Protein AF-A0AAD9NJM3-F1 (afdb_monomer_lite)

InterPro domains:
  IPR001627 Sema domain [PS51004] (1-174)
  IPR015943 WD40/YVTN repeat-like-containing domain superfamily [G3DSA:2.130.10.10] (1-169)
  IPR027231 Semaphorin [PTHR11036] (1-164)
  IPR036352 Sema domain superfamily [SSF101912] (1-165)

Foldseek 3Di:
DDADPVQQWDWDWAFQWIKIARNVGRVDIAIADGLAADPCLLVVLVVDPPDDSVAQSTWTWDDWDDDPQWIWTWTLSSLQIWIFIAGNPHRYTPDTGDSCHCQQVDENGPPWDKDKDWDQADPVVRFIWIWMWYANDNVRPWTKTWIPAGVPRHIDIDDTPDVVSVVVVVVVVD

Structure (mmCIF, N/CA/C/O backbone):
data_AF-A0AAD9NJM3-F1
#
_entry.id   AF-A0AAD9NJM3-F1
#
loop_
_atom_site.group_PDB
_atom_site.id
_atom_site.type_symbol
_atom_site.label_atom_id
_atom_site.label_alt_id
_atom_site.label_comp_id
_atom_site.label_asym_id
_atom_site.label_entity_id
_atom_site.label_seq_id
_atom_site.pdbx_PDB_ins_code
_atom_site.Cartn_x
_atom_site.Cartn_y
_atom_site.Cartn_z
_atom_site.occupancy
_atom_site.B_iso_or_equiv
_atom_site.auth_seq_id
_atom_site.auth_comp_id
_atom_site.auth_asym_id
_atom_site.auth_atom_id
_atom_site.pdbx_PDB_model_num
ATOM 1 N N . MET A 1 1 ? -9.516 -3.834 -2.690 1.00 88.62 1 MET A N 1
ATOM 2 C CA . MET A 1 1 ? -10.866 -3.252 -2.552 1.00 88.62 1 MET A CA 1
ATOM 3 C C . MET A 1 1 ? -11.268 -3.402 -1.101 1.00 88.62 1 MET A C 1
ATOM 5 O O . MET A 1 1 ? -10.881 -4.404 -0.512 1.00 88.62 1 MET A O 1
ATOM 9 N N . THR A 1 2 ? -12.014 -2.443 -0.564 1.00 93.00 2 THR A N 1
ATOM 10 C CA . THR A 1 2 ? -12.541 -2.467 0.808 1.00 93.00 2 THR A CA 1
ATOM 11 C C . THR A 1 2 ? -13.989 -2.000 0.762 1.00 93.00 2 THR A C 1
ATOM 13 O O . THR A 1 2 ? -14.274 -1.013 0.088 1.00 93.00 2 THR A O 1
ATOM 16 N N . LEU A 1 3 ? -14.894 -2.733 1.407 1.00 91.56 3 LEU A N 1
ATOM 17 C CA . LEU A 1 3 ? -16.322 -2.426 1.469 1.00 91.56 3 LEU A CA 1
ATOM 18 C C . LEU A 1 3 ? -16.639 -1.870 2.860 1.00 91.56 3 LEU A C 1
ATOM 20 O O . LEU A 1 3 ? -16.356 -2.536 3.852 1.00 91.56 3 LEU A O 1
ATOM 24 N N . ASP A 1 4 ? -17.227 -0.680 2.911 1.00 90.94 4 ASP A N 1
ATOM 25 C CA . ASP A 1 4 ? -17.900 -0.159 4.097 1.00 90.94 4 ASP A CA 1
ATOM 26 C C . ASP A 1 4 ? -19.397 -0.428 3.940 1.00 90.94 4 ASP A C 1
ATOM 28 O O . ASP A 1 4 ? -20.119 0.297 3.249 1.00 90.94 4 ASP A O 1
ATOM 32 N N . GLU A 1 5 ? -19.860 -1.510 4.562 1.00 87.00 5 GLU A N 1
ATOM 33 C CA . GLU A 1 5 ? -21.269 -1.906 4.524 1.00 87.00 5 GLU A CA 1
ATOM 34 C C . GLU A 1 5 ? -22.174 -0.872 5.201 1.00 87.00 5 GLU A C 1
ATOM 36 O O . GLU A 1 5 ? -23.312 -0.678 4.774 1.00 87.00 5 GLU A O 1
ATOM 41 N N . THR A 1 6 ? -21.665 -0.159 6.211 1.00 89.31 6 THR A N 1
ATOM 42 C CA . THR A 1 6 ? -22.456 0.804 6.989 1.00 89.31 6 THR A CA 1
ATOM 43 C C . THR A 1 6 ? -22.815 2.017 6.143 1.00 89.31 6 THR A C 1
ATOM 45 O O . THR A 1 6 ? -23.952 2.484 6.183 1.00 89.31 6 THR A O 1
ATOM 48 N N . SER A 1 7 ? -21.862 2.522 5.355 1.00 89.62 7 SER A N 1
ATOM 49 C CA . SER A 1 7 ? -22.097 3.656 4.454 1.00 89.62 7 SER A CA 1
ATOM 50 C C . SER A 1 7 ? -22.471 3.252 3.025 1.00 89.62 7 SER A C 1
ATOM 52 O O . SER A 1 7 ? -22.727 4.128 2.201 1.00 89.62 7 SER A O 1
ATOM 54 N N . SER A 1 8 ? -22.554 1.948 2.726 1.00 93.75 8 SER A N 1
ATOM 55 C CA . SER A 1 8 ? -22.783 1.422 1.369 1.00 93.75 8 SER A CA 1
ATOM 56 C C . SER A 1 8 ? -21.766 1.960 0.352 1.00 93.75 8 SER A C 1
ATOM 58 O O . SER A 1 8 ? -22.111 2.341 -0.768 1.00 93.75 8 SER A O 1
ATOM 60 N N . VAL A 1 9 ? -20.493 1.988 0.749 1.00 95.19 9 VAL A N 1
ATOM 61 C CA . VAL A 1 9 ? -19.384 2.525 -0.047 1.00 95.19 9 VAL A CA 1
ATOM 62 C C . VAL A 1 9 ? -18.357 1.443 -0.350 1.00 95.19 9 VAL A C 1
ATOM 64 O O . VAL A 1 9 ? -17.977 0.651 0.508 1.00 95.19 9 VAL A O 1
ATOM 67 N N . ILE A 1 10 ? -17.841 1.451 -1.578 1.00 96.06 10 ILE A N 1
ATOM 68 C CA . ILE A 1 10 ? -16.746 0.584 -2.008 1.00 96.06 10 ILE A CA 1
ATOM 69 C C . ILE A 1 10 ? -15.521 1.433 -2.335 1.00 96.06 10 ILE A C 1
ATOM 71 O O . ILE A 1 10 ? -15.543 2.258 -3.248 1.00 96.06 10 ILE A O 1
ATOM 75 N N . TYR A 1 11 ? -14.411 1.169 -1.652 1.00 97.38 11 TYR A N 1
ATOM 76 C CA . TYR A 1 11 ? -13.112 1.737 -1.987 1.00 97.38 11 TYR A CA 1
ATOM 77 C C . TYR A 1 11 ? -12.331 0.812 -2.922 1.00 97.38 11 TYR A C 1
ATOM 79 O O . TYR A 1 11 ? -12.027 -0.341 -2.593 1.00 97.38 11 TYR A O 1
ATOM 87 N N . VAL A 1 12 ? -11.945 1.330 -4.088 1.00 98.00 12 VAL A N 1
ATOM 88 C CA . VAL A 1 12 ? -11.183 0.588 -5.101 1.00 98.00 12 VAL A CA 1
ATOM 89 C C . VAL A 1 12 ? -9.825 1.241 -5.319 1.00 98.00 12 VAL A C 1
ATOM 91 O O . VAL A 1 12 ? -9.722 2.397 -5.724 1.00 98.00 12 VAL A O 1
ATOM 94 N N . GLY A 1 13 ? -8.765 0.478 -5.065 1.00 98.00 13 GLY A N 1
ATOM 95 C CA . GLY A 1 13 ? -7.400 0.872 -5.388 1.00 98.00 13 GLY A CA 1
ATOM 96 C C . GLY A 1 13 ? -7.098 0.587 -6.851 1.00 98.00 13 GLY A C 1
ATOM 97 O O . GLY A 1 13 ? -7.379 -0.504 -7.339 1.00 98.00 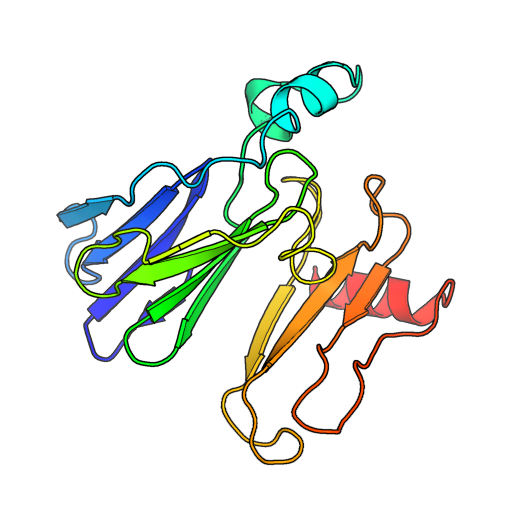13 GLY A O 1
ATOM 98 N N . ALA A 1 14 ? -6.514 1.559 -7.540 1.00 96.94 14 ALA A N 1
ATOM 99 C CA . ALA A 1 14 ? -6.120 1.444 -8.936 1.00 96.94 14 ALA A CA 1
ATOM 100 C C . ALA A 1 14 ? -4.695 1.973 -9.146 1.00 96.94 14 ALA A C 1
ATOM 102 O O . ALA A 1 14 ? -3.954 2.275 -8.206 1.00 96.94 14 ALA A O 1
ATOM 103 N N . ARG A 1 15 ? -4.289 2.122 -10.409 1.00 96.44 15 ARG A N 1
ATOM 104 C CA . ARG A 1 15 ? -3.039 2.799 -10.752 1.00 96.44 15 ARG A CA 1
ATOM 105 C C . ARG A 1 15 ? -3.147 4.283 -10.390 1.00 96.44 15 ARG A C 1
ATOM 107 O O . ARG A 1 15 ? -3.900 5.021 -11.021 1.00 96.44 15 ARG A O 1
ATOM 114 N N . LYS A 1 16 ? -2.354 4.699 -9.402 1.00 96.56 16 LYS A N 1
ATOM 115 C CA . LYS A 1 16 ? -2.188 6.053 -8.853 1.00 96.56 16 LYS A CA 1
ATOM 116 C C . LYS A 1 16 ? -3.393 6.653 -8.122 1.00 96.56 16 LYS A C 1
ATOM 118 O O . LYS A 1 16 ? -3.273 7.761 -7.616 1.00 96.56 16 LYS A O 1
ATOM 123 N N . HIS A 1 17 ? -4.530 5.972 -8.053 1.00 98.06 17 HIS A N 1
ATOM 124 C CA . HIS A 1 17 ? -5.751 6.547 -7.491 1.00 98.06 17 HIS A CA 1
ATOM 125 C C . HIS A 1 17 ? -6.485 5.556 -6.600 1.00 98.06 17 HIS A C 1
ATOM 127 O O . HIS A 1 17 ? -6.384 4.340 -6.781 1.00 98.06 17 HIS A O 1
ATOM 133 N N . VAL A 1 18 ? -7.259 6.113 -5.675 1.00 98.38 18 VAL A N 1
ATOM 134 C CA . VAL A 1 18 ? -8.346 5.429 -4.985 1.00 98.38 18 VAL A CA 1
ATOM 135 C C . VAL A 1 18 ? -9.660 5.994 -5.507 1.00 98.38 18 VAL A C 1
ATOM 137 O O . VAL A 1 18 ? -9.792 7.202 -5.703 1.00 98.38 18 VAL A O 1
ATOM 140 N N . TYR A 1 19 ? -10.614 5.107 -5.745 1.00 98.06 19 TYR A N 1
ATOM 141 C CA . TYR A 1 19 ? -11.984 5.445 -6.098 1.00 98.06 19 TYR A CA 1
ATOM 142 C C . TYR A 1 19 ? -12.889 5.136 -4.915 1.00 98.06 19 TYR A C 1
ATOM 144 O O . TYR A 1 19 ? -12.709 4.101 -4.271 1.00 98.06 19 TYR A O 1
ATOM 152 N N . ARG A 1 20 ? -13.853 6.016 -4.655 1.00 97.19 20 ARG A N 1
ATOM 153 C CA . ARG A 1 20 ? -14.962 5.776 -3.735 1.00 97.19 20 ARG A CA 1
ATOM 154 C C . ARG A 1 20 ? -16.212 5.609 -4.580 1.00 97.19 20 ARG A C 1
ATOM 156 O O . ARG A 1 20 ? -16.595 6.539 -5.274 1.00 97.19 20 ARG A O 1
ATOM 163 N N . LEU A 1 21 ? -16.773 4.409 -4.594 1.00 96.81 21 LEU A N 1
ATOM 164 C CA . LEU A 1 21 ? -17.956 4.068 -5.375 1.00 96.81 21 LEU A CA 1
ATOM 165 C C . LEU A 1 21 ? -19.146 3.910 -4.433 1.00 96.81 21 LEU A C 1
ATOM 167 O O . LEU A 1 21 ? -18.992 3.387 -3.328 1.00 96.81 21 LEU A O 1
ATOM 171 N N . HIS A 1 22 ? -20.328 4.281 -4.902 1.00 95.44 22 HIS A N 1
ATOM 172 C CA . HIS A 1 22 ? -21.583 3.925 -4.252 1.00 95.44 22 HIS A CA 1
ATOM 173 C C . HIS A 1 22 ? -21.944 2.464 -4.577 1.00 95.44 22 HIS A C 1
ATOM 175 O O . HIS A 1 22 ? -21.921 2.063 -5.742 1.00 95.44 22 HIS A O 1
ATOM 181 N N . ALA A 1 23 ? -22.218 1.639 -3.561 1.00 93.69 23 ALA A N 1
ATOM 182 C CA . ALA A 1 23 ? -22.444 0.199 -3.739 1.00 93.69 23 ALA A CA 1
ATOM 183 C C . ALA A 1 23 ? -23.761 -0.123 -4.470 1.00 93.69 23 ALA A C 1
ATOM 185 O O . ALA A 1 23 ? -23.853 -1.134 -5.163 1.00 93.69 23 ALA A O 1
ATOM 186 N N . ASP A 1 24 ? -24.762 0.745 -4.339 1.00 94.25 24 ASP A N 1
ATOM 187 C CA . ASP A 1 24 ? -26.052 0.679 -5.027 1.00 94.25 24 ASP A CA 1
ATOM 188 C C . ASP A 1 24 ? -25.959 1.121 -6.495 1.00 94.25 24 ASP A C 1
ATOM 190 O O . ASP A 1 24 ? -26.672 0.591 -7.350 1.00 94.25 24 ASP A O 1
ATOM 194 N N . ASN A 1 25 ? -25.057 2.056 -6.810 1.00 94.88 25 ASN A N 1
ATOM 195 C CA . ASN A 1 25 ? -24.798 2.488 -8.177 1.00 94.88 25 ASN A CA 1
ATOM 196 C C . ASN A 1 25 ? -23.333 2.892 -8.410 1.00 94.88 25 ASN A C 1
ATOM 198 O O . ASN A 1 25 ? -22.956 4.058 -8.279 1.00 94.88 25 ASN A O 1
ATOM 202 N N . ILE A 1 26 ? -22.529 1.940 -8.890 1.00 95.31 26 ILE A N 1
ATOM 203 C CA . ILE A 1 26 ? -21.083 2.120 -9.105 1.00 95.31 26 ILE A CA 1
ATOM 204 C C . ILE A 1 26 ? -20.717 3.155 -10.181 1.00 95.31 26 ILE A C 1
ATOM 206 O O . ILE A 1 26 ? -19.542 3.491 -10.327 1.00 95.31 26 ILE A O 1
ATOM 210 N N . THR A 1 27 ? -21.685 3.665 -10.956 1.00 95.75 27 THR A N 1
ATOM 211 C CA . THR A 1 27 ? -21.426 4.777 -11.886 1.00 95.75 27 THR A CA 1
ATOM 212 C C . THR A 1 27 ? -21.283 6.113 -11.161 1.00 95.75 27 THR A C 1
ATOM 214 O O . THR A 1 27 ? -20.751 7.058 -11.738 1.00 95.75 27 THR A O 1
ATOM 217 N N . GLN A 1 28 ? -21.769 6.208 -9.919 1.00 94.62 28 GLN A N 1
ATOM 218 C CA . GLN A 1 28 ? -21.548 7.351 -9.041 1.00 94.62 28 GLN A CA 1
ATOM 219 C C . GLN A 1 28 ? -20.278 7.103 -8.233 1.00 94.62 28 GLN A C 1
ATOM 221 O O . GLN A 1 28 ? -20.199 6.150 -7.452 1.00 94.62 28 GLN A O 1
ATOM 226 N N . PHE A 1 29 ? -19.268 7.941 -8.453 1.00 96.06 29 PHE A N 1
ATOM 227 C CA . PHE A 1 29 ? -17.997 7.794 -7.767 1.00 96.06 29 PHE A CA 1
ATOM 228 C C . PHE A 1 29 ? -17.226 9.094 -7.609 1.00 96.06 29 PHE A C 1
ATOM 230 O O . PHE A 1 29 ? -17.277 9.985 -8.459 1.00 96.06 29 PHE A O 1
ATOM 237 N N . GLU A 1 30 ? -16.404 9.130 -6.569 1.00 97.00 30 GLU A N 1
ATOM 238 C CA . GLU A 1 30 ? -15.316 10.079 -6.415 1.00 97.00 30 GLU A CA 1
ATOM 239 C C . GLU A 1 30 ? -13.966 9.429 -6.707 1.00 97.00 30 GLU A C 1
ATOM 241 O O . GLU A 1 30 ? -13.761 8.218 -6.579 1.00 97.00 30 GLU A O 1
ATOM 246 N N . LYS A 1 31 ? -13.010 10.268 -7.100 1.00 97.75 31 LYS A N 1
ATOM 247 C CA . LYS A 1 31 ? -11.648 9.869 -7.433 1.00 97.75 31 LYS A CA 1
ATOM 248 C C . LYS A 1 31 ? -10.670 10.711 -6.623 1.00 97.75 31 LYS A C 1
ATOM 250 O O . LYS A 1 31 ? -10.752 11.936 -6.641 1.00 97.75 31 LYS A O 1
ATOM 255 N N . SER A 1 32 ? -9.714 10.060 -5.967 1.00 98.38 32 SER A N 1
ATOM 256 C CA . SER A 1 32 ? -8.658 10.751 -5.229 1.00 98.38 32 SER A CA 1
ATOM 257 C C . SER A 1 32 ? -7.748 11.569 -6.161 1.00 98.38 32 SER A C 1
ATOM 259 O O . SER A 1 32 ? -7.590 11.223 -7.344 1.00 98.38 32 SER A O 1
ATOM 261 N N . PRO A 1 33 ? -7.018 12.566 -5.627 1.00 98.12 33 PRO A N 1
ATOM 262 C CA . PRO A 1 33 ? -5.822 13.090 -6.280 1.00 98.12 33 PRO A CA 1
ATOM 263 C C . PRO A 1 33 ? -4.819 11.975 -6.618 1.00 98.12 33 PRO A C 1
ATOM 265 O O . PRO A 1 33 ? -4.935 10.840 -6.138 1.00 98.12 33 PRO A O 1
ATOM 268 N N . GLU A 1 34 ? -3.831 12.286 -7.458 1.00 97.38 34 GLU A N 1
ATOM 269 C CA . GLU A 1 34 ? -2.785 11.319 -7.789 1.00 97.38 34 GLU A CA 1
ATOM 270 C C . GLU A 1 34 ? -1.940 10.987 -6.546 1.00 97.38 34 GLU A C 1
ATOM 272 O O . GLU A 1 34 ? -1.343 11.858 -5.913 1.00 97.38 34 GLU A O 1
ATOM 277 N N . LEU A 1 35 ? -1.881 9.704 -6.192 1.00 97.12 35 LEU A N 1
ATOM 278 C CA . LEU A 1 35 ? -1.036 9.175 -5.127 1.00 97.12 35 LEU A CA 1
ATOM 279 C C . LEU A 1 35 ? 0.374 8.973 -5.679 1.00 97.12 35 LEU A C 1
ATOM 281 O O . LEU A 1 35 ? 0.760 7.883 -6.110 1.00 97.12 35 LEU A O 1
ATOM 285 N N . GLU A 1 36 ? 1.129 10.065 -5.701 1.00 92.00 36 GLU A N 1
ATOM 286 C CA . GLU A 1 36 ? 2.428 10.152 -6.362 1.00 92.00 36 GLU A CA 1
ATOM 287 C C . GLU A 1 36 ? 3.503 9.247 -5.746 1.00 92.00 36 GLU A C 1
ATOM 289 O O . GLU A 1 36 ? 3.671 9.126 -4.523 1.00 92.00 36 GLU A O 1
ATOM 294 N N . SER A 1 37 ? 4.320 8.665 -6.626 1.00 93.69 37 SER A N 1
ATOM 295 C CA . SER A 1 37 ? 5.526 7.939 -6.210 1.00 93.69 37 SER A CA 1
ATOM 296 C C . SER A 1 37 ? 6.521 8.895 -5.544 1.00 93.69 37 SER A C 1
ATOM 298 O O . SER A 1 37 ? 6.501 10.103 -5.777 1.00 93.69 37 SER A O 1
ATOM 300 N N . ALA A 1 38 ? 7.426 8.376 -4.712 1.00 88.75 38 ALA A N 1
ATOM 301 C CA . ALA A 1 38 ? 8.453 9.232 -4.120 1.00 88.75 38 ALA A CA 1
ATOM 302 C C . ALA A 1 38 ? 9.342 9.859 -5.223 1.00 88.75 38 ALA A C 1
ATOM 304 O O . ALA A 1 38 ? 9.649 9.168 -6.205 1.00 88.75 38 ALA A O 1
ATOM 305 N N . PRO A 1 39 ? 9.803 11.117 -5.068 1.00 87.75 39 PRO A N 1
ATOM 306 C CA . PRO A 1 39 ? 10.621 11.794 -6.072 1.00 87.75 39 PRO A CA 1
ATOM 307 C C . PRO A 1 39 ? 11.812 10.950 -6.542 1.00 87.75 39 PRO A C 1
ATOM 309 O O . PRO A 1 39 ? 12.489 10.303 -5.741 1.00 87.75 39 PRO A O 1
ATOM 312 N N . GLY A 1 40 ? 12.042 10.921 -7.855 1.00 91.62 40 GLY A N 1
ATOM 313 C CA . GLY A 1 40 ? 13.109 10.140 -8.490 1.00 91.62 40 GLY A CA 1
ATOM 314 C C . GLY A 1 40 ? 12.844 8.633 -8.622 1.00 91.62 40 GLY A C 1
ATOM 315 O O . GLY A 1 40 ? 13.497 7.990 -9.440 1.00 91.62 40 GLY A O 1
ATOM 316 N N . SER A 1 41 ? 11.869 8.057 -7.906 1.00 93.56 41 SER A N 1
ATOM 317 C CA . SER A 1 41 ? 11.597 6.603 -7.947 1.00 93.56 41 SER A CA 1
ATOM 318 C C . SER A 1 41 ? 11.193 6.137 -9.341 1.00 93.56 41 SER A C 1
ATOM 320 O O . SER A 1 41 ? 11.703 5.136 -9.830 1.00 93.56 41 SER A O 1
ATOM 322 N N . VAL A 1 42 ? 10.355 6.922 -10.020 1.00 95.19 42 VAL A N 1
ATOM 323 C CA . VAL A 1 42 ? 9.935 6.654 -11.399 1.00 95.19 42 VAL A CA 1
ATOM 324 C C . VAL A 1 42 ? 11.134 6.662 -12.352 1.00 95.19 42 VAL A C 1
ATOM 326 O O . VAL A 1 42 ? 11.282 5.736 -13.140 1.00 95.19 42 VAL A O 1
ATOM 329 N N . ALA A 1 43 ? 12.021 7.658 -12.258 1.00 95.19 43 ALA A N 1
ATOM 330 C CA . ALA A 1 43 ? 13.209 7.743 -13.111 1.00 95.19 43 ALA A CA 1
ATOM 331 C C . ALA A 1 43 ? 14.163 6.557 -12.888 1.00 95.19 43 ALA A C 1
ATOM 333 O O . ALA A 1 43 ? 14.650 5.968 -13.845 1.00 95.19 43 ALA A O 1
ATOM 334 N N . ILE A 1 44 ? 14.378 6.164 -11.628 1.00 94.69 44 ILE A N 1
ATOM 335 C CA . ILE A 1 44 ? 15.193 4.991 -11.282 1.00 94.69 44 ILE A CA 1
ATOM 336 C C . ILE A 1 44 ? 14.547 3.703 -11.808 1.00 94.69 44 ILE A C 1
ATOM 338 O O . ILE A 1 44 ? 15.247 2.842 -12.334 1.00 94.69 44 ILE A O 1
ATOM 342 N N . CYS A 1 45 ? 13.225 3.569 -11.675 1.00 95.62 45 CYS A N 1
ATOM 343 C CA . CYS A 1 45 ? 12.479 2.403 -12.139 1.00 95.62 45 CYS A CA 1
ATOM 344 C C . CYS A 1 45 ? 12.602 2.216 -13.658 1.00 95.62 45 CYS A C 1
ATOM 346 O O . CYS A 1 45 ? 12.891 1.113 -14.107 1.00 95.62 45 CYS A O 1
ATOM 348 N N . LYS A 1 46 ? 12.470 3.295 -14.440 1.00 95.50 46 LYS A N 1
ATOM 349 C CA . LYS A 1 46 ? 12.547 3.259 -15.912 1.00 95.50 46 LYS A CA 1
ATOM 350 C C . LYS A 1 46 ? 13.888 2.772 -16.464 1.00 95.50 46 LYS A C 1
ATOM 352 O O . LYS A 1 46 ? 13.948 2.310 -17.595 1.00 95.50 46 LYS A O 1
ATOM 357 N N . ASN A 1 47 ? 14.961 2.869 -15.681 1.00 94.94 47 ASN A N 1
ATOM 358 C CA . ASN A 1 47 ? 16.293 2.435 -16.108 1.00 94.94 47 ASN A CA 1
ATOM 359 C C . ASN A 1 47 ? 16.479 0.907 -16.059 1.00 94.94 47 ASN A C 1
ATOM 361 O O . ASN A 1 47 ? 17.522 0.404 -16.478 1.00 94.94 47 ASN A O 1
ATOM 365 N N . ARG A 1 48 ? 15.499 0.164 -15.532 1.00 92.62 48 ARG A N 1
ATOM 366 C CA . ARG A 1 48 ? 15.515 -1.299 -15.458 1.00 92.62 48 ARG A CA 1
ATOM 367 C C . ARG A 1 48 ? 14.928 -1.889 -16.734 1.00 92.62 48 ARG A C 1
ATOM 369 O O . ARG A 1 48 ? 13.767 -1.653 -17.048 1.00 92.62 48 ARG A O 1
ATOM 376 N N . LYS A 1 49 ? 15.736 -2.652 -17.473 1.00 89.94 49 LYS A N 1
ATOM 377 C CA . LYS A 1 49 ? 15.372 -3.171 -18.804 1.00 89.94 49 LYS A CA 1
ATOM 378 C C . LYS A 1 49 ? 14.241 -4.195 -18.750 1.00 89.94 49 LYS A C 1
ATOM 380 O O . LYS A 1 49 ? 13.488 -4.319 -19.706 1.00 89.94 49 LYS A O 1
ATOM 385 N N . GLU A 1 50 ? 14.132 -4.914 -17.640 1.00 91.19 50 GLU A N 1
ATOM 386 C CA . GLU A 1 50 ? 13.076 -5.884 -17.369 1.00 91.19 50 GLU A CA 1
ATOM 387 C C . GLU A 1 50 ? 11.701 -5.233 -17.116 1.00 91.19 50 GLU A C 1
ATOM 389 O O . GLU A 1 50 ? 10.681 -5.916 -17.158 1.00 91.19 50 GLU A O 1
ATOM 394 N N . PHE A 1 51 ? 11.644 -3.916 -16.879 1.00 94.50 51 PHE A N 1
ATOM 395 C CA . PHE A 1 51 ? 10.413 -3.214 -16.526 1.00 94.50 51 PHE A CA 1
ATOM 396 C C . PHE A 1 51 ? 9.769 -2.510 -17.722 1.00 94.50 51 PHE A C 1
ATOM 398 O O . PHE A 1 51 ? 10.315 -1.589 -18.323 1.00 94.50 51 PHE A O 1
ATOM 405 N N . VAL A 1 52 ? 8.514 -2.869 -17.992 1.00 95.50 52 VAL A N 1
ATOM 406 C CA . VAL A 1 52 ? 7.601 -2.079 -18.831 1.00 95.50 52 VAL A CA 1
ATOM 407 C C . VAL A 1 52 ? 7.201 -0.804 -18.086 1.00 95.50 52 VAL A C 1
ATOM 409 O O . VAL A 1 52 ? 6.439 -0.883 -17.122 1.00 95.50 52 VAL A O 1
ATOM 412 N N . GLU A 1 53 ? 7.680 0.360 -18.533 1.00 91.50 53 GLU A N 1
ATOM 413 C CA . GLU A 1 53 ? 7.486 1.660 -17.868 1.00 91.50 53 GLU A CA 1
ATOM 414 C C . GLU A 1 53 ? 6.023 1.941 -17.478 1.00 91.50 53 GLU A C 1
ATOM 416 O O . GLU A 1 53 ? 5.741 2.326 -16.339 1.00 91.50 53 GLU A O 1
ATOM 421 N N . GLU A 1 54 ? 5.086 1.772 -18.414 1.00 90.88 54 GLU A N 1
ATOM 422 C CA . GLU A 1 54 ? 3.681 2.152 -18.217 1.00 90.88 54 GLU A CA 1
ATOM 423 C C . GLU A 1 54 ? 2.972 1.329 -17.137 1.00 90.88 54 GLU A C 1
ATOM 425 O O . GLU A 1 54 ? 2.013 1.804 -16.510 1.00 90.88 54 GLU A O 1
ATOM 430 N N . PHE A 1 55 ? 3.461 0.109 -16.916 1.00 94.75 55 PHE A N 1
ATOM 431 C CA . PHE A 1 55 ? 2.956 -0.814 -15.917 1.00 94.75 55 PHE A CA 1
ATOM 432 C C . PHE A 1 55 ? 3.804 -0.745 -14.642 1.00 94.75 55 PHE A C 1
ATOM 434 O O . PHE A 1 55 ? 3.322 -0.283 -13.618 1.00 94.75 55 PHE A O 1
ATOM 441 N N . HIS A 1 56 ? 5.084 -1.094 -14.689 1.00 96.75 56 HIS A N 1
ATOM 442 C CA . HIS A 1 56 ? 5.945 -1.255 -13.512 1.00 96.75 56 HIS A CA 1
ATOM 443 C C . HIS A 1 56 ? 6.268 0.057 -12.787 1.00 96.75 56 HIS A C 1
ATOM 445 O O . HIS A 1 56 ? 6.351 0.090 -11.559 1.00 96.75 56 HIS A O 1
ATOM 451 N N . CYS A 1 57 ? 6.413 1.164 -13.521 1.00 96.38 57 CYS A N 1
ATOM 452 C CA . CYS A 1 57 ? 6.952 2.411 -12.973 1.00 96.38 57 CYS A CA 1
ATOM 453 C C . CYS A 1 57 ? 5.885 3.427 -12.567 1.00 96.38 57 CYS A C 1
ATOM 455 O O . CYS A 1 57 ? 6.118 4.638 -12.597 1.00 96.38 57 CYS A O 1
ATOM 457 N N . ARG A 1 58 ? 4.713 2.933 -12.157 1.00 95.62 58 ARG A N 1
ATOM 458 C CA . ARG A 1 58 ? 3.624 3.719 -11.567 1.00 95.62 58 ARG A CA 1
ATOM 459 C C . ARG A 1 58 ? 3.354 3.251 -10.138 1.00 95.62 58 ARG A C 1
ATOM 461 O O . ARG A 1 58 ? 3.756 2.161 -9.742 1.00 95.62 58 ARG A O 1
ATOM 468 N N . ASN A 1 59 ? 2.665 4.080 -9.359 1.00 97.44 59 ASN A N 1
ATOM 469 C CA . ASN A 1 59 ? 2.157 3.646 -8.064 1.00 97.44 59 ASN A CA 1
ATOM 470 C C . ASN A 1 59 ? 0.888 2.811 -8.279 1.00 97.44 59 ASN A C 1
ATOM 472 O O . ASN A 1 59 ? -0.082 3.318 -8.834 1.00 97.44 59 ASN A O 1
ATOM 476 N N . HIS A 1 60 ? 0.889 1.551 -7.863 1.00 98.06 60 HIS A N 1
ATOM 477 C CA . HIS A 1 60 ? -0.293 0.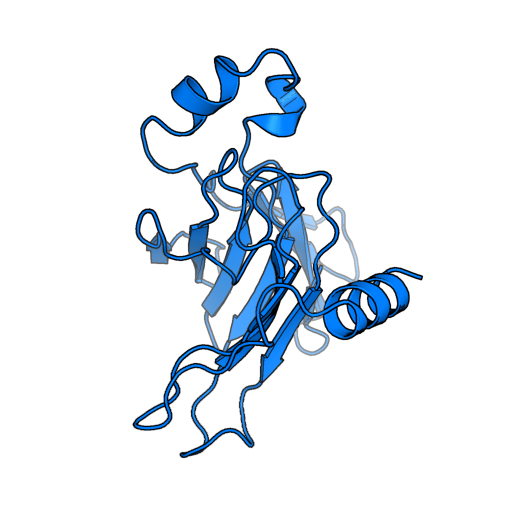688 -7.876 1.00 98.06 60 HIS A CA 1
ATOM 478 C C . HIS A 1 60 ? -0.781 0.508 -6.456 1.00 98.06 60 HIS A C 1
ATOM 480 O O . HIS A 1 60 ? -0.024 0.037 -5.608 1.00 98.06 60 HIS A O 1
ATOM 486 N N . ILE A 1 61 ? -2.025 0.902 -6.193 1.00 98.38 61 ILE A N 1
ATOM 487 C CA . ILE A 1 61 ? -2.610 0.760 -4.864 1.00 98.38 61 ILE A CA 1
ATOM 488 C C . ILE A 1 61 ? -2.888 -0.714 -4.589 1.00 98.38 61 ILE A C 1
ATOM 490 O O . ILE A 1 61 ? -3.476 -1.409 -5.415 1.00 98.38 61 ILE A O 1
ATOM 494 N N . ARG A 1 62 ? -2.426 -1.187 -3.431 1.00 97.44 62 ARG A N 1
ATOM 495 C CA . ARG A 1 62 ? -2.501 -2.593 -3.024 1.00 97.44 62 ARG A CA 1
ATOM 496 C C . ARG A 1 62 ? -3.436 -2.791 -1.855 1.00 97.44 62 ARG A C 1
ATOM 498 O O . ARG A 1 62 ? -4.305 -3.653 -1.918 1.00 97.44 62 ARG A O 1
ATOM 505 N N . TYR A 1 63 ? -3.290 -1.954 -0.834 1.00 96.50 63 TYR A N 1
ATOM 506 C CA . TYR A 1 63 ? -4.088 -2.044 0.380 1.00 96.50 63 TYR A CA 1
ATOM 507 C C . TYR A 1 63 ? -4.794 -0.734 0.659 1.00 96.50 63 TYR A C 1
ATOM 509 O O . TYR A 1 63 ? -4.248 0.346 0.420 1.00 96.50 63 TYR A O 1
ATOM 517 N N . ILE A 1 64 ? -6.016 -0.876 1.157 1.00 97.50 64 ILE A N 1
ATOM 518 C CA . ILE A 1 64 ? -6.885 0.197 1.609 1.00 97.50 64 ILE A CA 1
ATOM 519 C C . ILE A 1 64 ? -7.488 -0.301 2.917 1.00 97.50 64 ILE A C 1
ATOM 521 O O . ILE A 1 64 ? -8.159 -1.330 2.928 1.00 97.50 64 ILE A O 1
ATOM 525 N N . PHE A 1 65 ? -7.246 0.405 4.008 1.00 95.94 65 PHE A N 1
ATOM 526 C CA . PHE A 1 65 ? -7.857 0.119 5.296 1.00 95.94 65 PHE A CA 1
ATOM 527 C C . PHE A 1 65 ? -8.611 1.348 5.752 1.00 95.94 65 PHE A C 1
ATOM 529 O O . PHE A 1 65 ? -8.088 2.459 5.705 1.00 95.94 65 PHE A O 1
ATOM 536 N N . GLU A 1 66 ? -9.842 1.142 6.183 1.00 92.44 66 GLU A N 1
ATOM 537 C CA . GLU A 1 66 ? -10.584 2.177 6.873 1.00 92.44 66 GLU A CA 1
ATOM 538 C C . GLU A 1 66 ? -10.172 2.175 8.343 1.00 92.44 66 GLU A C 1
ATOM 540 O O . GLU A 1 66 ? -10.154 1.127 8.988 1.00 92.44 66 GLU A O 1
ATOM 545 N N . VAL A 1 67 ? -9.788 3.342 8.853 1.00 90.38 67 VAL A N 1
ATOM 546 C CA . VAL A 1 67 ? -9.345 3.527 10.233 1.00 90.38 67 VAL A CA 1
ATOM 547 C C . VAL A 1 67 ? -10.058 4.754 10.786 1.00 90.38 67 VAL A C 1
ATOM 549 O O . VAL A 1 67 ? -9.585 5.881 10.643 1.00 90.38 67 VAL A O 1
ATOM 552 N N . SER A 1 68 ? -11.225 4.535 11.393 1.00 87.56 68 SER A N 1
ATOM 553 C CA . SER A 1 68 ? -12.119 5.614 11.835 1.00 87.56 68 SER A CA 1
ATOM 554 C C . SER A 1 68 ? -12.453 6.575 10.675 1.00 87.56 68 SER A C 1
ATOM 556 O O . SER A 1 68 ? -13.015 6.145 9.673 1.00 87.56 68 SER A O 1
ATOM 558 N N . ASP A 1 69 ? -12.086 7.859 10.769 1.00 89.50 69 ASP A N 1
ATOM 559 C CA . ASP A 1 69 ? -12.404 8.881 9.757 1.00 89.50 69 ASP A CA 1
ATOM 560 C C . ASP A 1 69 ? -11.353 9.015 8.641 1.00 89.50 69 ASP A C 1
ATOM 562 O O . ASP A 1 69 ? -11.434 9.910 7.790 1.00 89.50 69 ASP A O 1
ATOM 566 N N . VAL A 1 70 ? -10.337 8.148 8.634 1.00 94.19 70 VAL A N 1
ATOM 567 C CA . VAL A 1 70 ? -9.277 8.165 7.624 1.00 94.19 70 VAL A CA 1
ATOM 568 C C . VAL A 1 70 ? -9.182 6.842 6.884 1.00 94.19 70 VAL A C 1
ATOM 570 O O . VAL A 1 70 ? -9.503 5.773 7.396 1.00 94.19 70 VAL A O 1
ATOM 573 N N . ILE A 1 71 ? -8.688 6.923 5.656 1.00 95.50 71 ILE A N 1
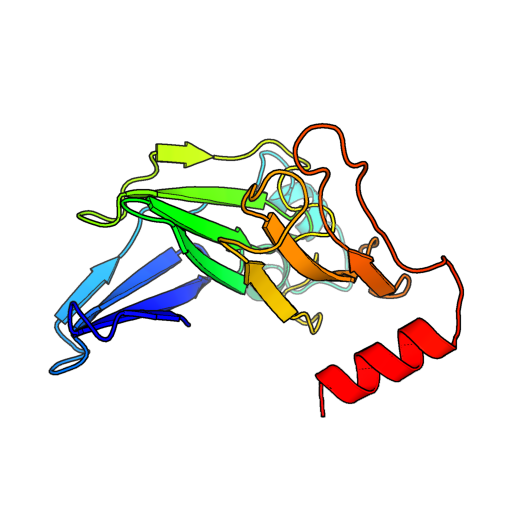ATOM 574 C CA . ILE A 1 71 ? -8.382 5.766 4.828 1.00 95.50 71 ILE A CA 1
ATOM 575 C C . ILE A 1 71 ? -6.862 5.647 4.746 1.00 95.50 71 ILE A C 1
ATOM 577 O O . ILE A 1 71 ? -6.189 6.505 4.169 1.00 95.50 71 ILE A O 1
ATOM 581 N N . GLU A 1 72 ? -6.321 4.573 5.308 1.00 95.88 72 GLU A N 1
ATOM 582 C CA . GLU A 1 72 ? -4.921 4.189 5.173 1.00 95.88 72 GLU A CA 1
ATOM 583 C C . GLU A 1 72 ? -4.725 3.448 3.852 1.00 95.88 72 GLU A C 1
ATOM 585 O O . GLU A 1 72 ? -5.297 2.387 3.606 1.00 95.88 72 GLU A O 1
ATOM 590 N N . VAL A 1 73 ? -3.892 4.005 2.984 1.00 97.56 73 VAL A N 1
ATOM 591 C CA . VAL A 1 73 ? -3.645 3.490 1.640 1.00 97.56 73 VAL A CA 1
ATOM 592 C C . VAL A 1 73 ? -2.178 3.143 1.505 1.00 97.56 73 VAL A C 1
ATOM 594 O O . VAL A 1 73 ? -1.303 3.890 1.938 1.00 97.56 73 VAL A O 1
ATOM 597 N N . CYS A 1 74 ? -1.882 2.027 0.854 1.00 97.38 74 CYS A N 1
ATOM 598 C CA . CYS A 1 74 ? -0.514 1.625 0.586 1.00 97.38 74 CYS A CA 1
ATOM 599 C C . CYS A 1 74 ? -0.369 1.112 -0.851 1.00 97.38 74 CYS A C 1
ATOM 601 O O . CYS A 1 74 ? -1.222 0.378 -1.359 1.00 97.38 74 CYS A O 1
ATOM 603 N N . GLY A 1 75 ? 0.701 1.534 -1.528 1.00 97.81 75 GLY A N 1
ATOM 604 C CA . GLY A 1 75 ? 0.947 1.207 -2.930 1.00 97.81 75 GLY A CA 1
ATOM 605 C C . GLY A 1 75 ? 2.422 1.014 -3.272 1.00 97.81 75 GLY A C 1
ATOM 606 O O . GLY A 1 75 ? 3.309 1.338 -2.481 1.00 97.81 75 GLY A O 1
ATOM 607 N N . THR A 1 76 ? 2.675 0.470 -4.464 1.00 97.81 76 THR A N 1
ATOM 608 C CA . THR A 1 76 ? 4.006 0.044 -4.943 1.00 97.81 76 THR A CA 1
ATOM 609 C C . THR A 1 76 ? 4.999 1.192 -5.150 1.00 97.81 76 THR A C 1
ATOM 611 O O . THR A 1 76 ? 6.213 0.990 -5.099 1.00 97.81 76 THR A O 1
ATOM 614 N N . GLY A 1 77 ? 4.501 2.408 -5.401 1.00 96.88 77 GLY A N 1
ATOM 615 C CA . GLY A 1 77 ? 5.303 3.626 -5.540 1.00 96.88 77 GLY A CA 1
ATOM 616 C C . GLY A 1 77 ? 6.440 3.544 -6.565 1.00 96.88 77 GLY A C 1
ATOM 617 O O . GLY A 1 77 ? 7.507 4.099 -6.313 1.00 96.88 77 GLY A O 1
ATOM 618 N N . ALA A 1 78 ? 6.239 2.840 -7.688 1.00 96.62 78 ALA A N 1
ATOM 619 C CA . ALA A 1 78 ? 7.278 2.559 -8.687 1.00 96.62 78 ALA A CA 1
ATOM 620 C C . ALA A 1 78 ? 8.509 1.856 -8.075 1.00 96.62 78 ALA A C 1
ATOM 622 O O . ALA A 1 78 ? 9.629 2.370 -8.132 1.00 96.62 78 ALA A O 1
ATOM 623 N N . TYR A 1 79 ? 8.288 0.692 -7.451 1.00 95.94 79 TYR A N 1
ATOM 624 C CA . TYR A 1 79 ? 9.314 -0.069 -6.724 1.00 95.94 79 TYR A CA 1
ATOM 625 C C . TYR A 1 79 ? 9.941 0.706 -5.549 1.00 95.94 79 TYR A C 1
ATOM 627 O O . TYR A 1 79 ? 11.087 0.471 -5.149 1.00 95.94 79 TYR A O 1
ATOM 635 N N . LYS A 1 80 ? 9.165 1.624 -4.960 1.00 96.25 80 LYS A N 1
ATOM 636 C CA . LYS A 1 80 ? 9.432 2.301 -3.684 1.00 96.25 80 LYS A CA 1
ATOM 637 C C . LYS A 1 80 ? 8.125 2.393 -2.886 1.00 96.25 80 LYS A C 1
ATOM 639 O O . LYS A 1 80 ? 7.487 3.448 -2.897 1.00 96.25 80 LYS A O 1
ATOM 644 N N . PRO A 1 81 ? 7.728 1.299 -2.204 1.00 97.00 81 PRO A N 1
ATOM 645 C CA . PRO A 1 81 ? 6.456 1.213 -1.500 1.00 97.00 81 PRO A CA 1
ATOM 646 C C . PRO A 1 81 ? 6.201 2.386 -0.553 1.00 97.00 81 PRO A C 1
ATOM 648 O O . PRO A 1 81 ? 7.077 2.783 0.225 1.00 97.00 81 PRO A O 1
ATOM 651 N N . ARG A 1 82 ? 4.985 2.933 -0.597 1.00 95.88 82 ARG A N 1
ATOM 652 C CA . ARG A 1 82 ? 4.625 4.166 0.112 1.00 95.88 82 ARG A CA 1
ATOM 653 C C . ARG A 1 82 ? 3.204 4.110 0.659 1.00 95.88 82 ARG A C 1
ATOM 655 O O . ARG A 1 82 ? 2.322 3.545 0.014 1.00 95.88 82 ARG A O 1
ATOM 662 N N . THR A 1 83 ? 2.998 4.726 1.822 1.00 96.81 83 THR A N 1
ATOM 663 C CA . THR A 1 83 ? 1.674 4.874 2.439 1.00 96.81 83 THR A CA 1
ATOM 664 C C . THR A 1 83 ? 1.125 6.292 2.302 1.00 96.81 83 THR A C 1
ATOM 666 O O . THR A 1 83 ? 1.885 7.258 2.180 1.00 96.81 83 THR A O 1
ATOM 669 N N . PHE A 1 84 ? -0.197 6.417 2.349 1.00 97.56 84 PHE A N 1
ATOM 670 C CA . PHE A 1 84 ? -0.948 7.667 2.307 1.00 97.56 84 PHE A CA 1
ATOM 671 C C . PHE A 1 84 ? -2.125 7.580 3.278 1.00 97.56 84 PHE A C 1
ATOM 673 O O . PHE A 1 84 ? -2.703 6.512 3.435 1.00 97.56 84 PHE A O 1
ATOM 680 N N . GLN A 1 85 ? -2.495 8.707 3.876 1.00 97.25 85 GLN A N 1
ATOM 681 C CA . GLN A 1 85 ? -3.748 8.863 4.610 1.00 97.25 85 GLN A CA 1
ATOM 682 C C . GLN A 1 85 ? -4.662 9.764 3.793 1.00 97.25 85 GLN A C 1
ATOM 684 O O . GLN A 1 85 ? -4.259 10.881 3.449 1.00 97.25 85 GLN A O 1
ATOM 689 N N . LEU A 1 86 ? -5.860 9.278 3.479 1.00 97.81 86 LEU A N 1
ATOM 690 C CA . LEU A 1 86 ? -6.896 10.046 2.797 1.00 97.81 86 LEU A CA 1
ATOM 691 C C . LEU A 1 86 ? -8.039 10.360 3.754 1.00 97.81 86 LEU A C 1
ATOM 693 O O . LEU A 1 86 ? -8.350 9.565 4.640 1.00 97.81 86 LEU A O 1
ATOM 697 N N . ASN A 1 87 ? -8.680 11.503 3.553 1.00 96.50 87 ASN A N 1
ATOM 698 C CA . ASN A 1 87 ? -9.920 11.829 4.240 1.00 96.50 87 ASN A CA 1
ATOM 699 C C . ASN A 1 87 ? -11.058 10.958 3.687 1.00 96.50 87 ASN A C 1
ATOM 701 O O . ASN A 1 87 ? -11.227 10.854 2.468 1.00 96.50 87 ASN A O 1
ATOM 705 N N . LYS A 1 88 ? -11.837 10.326 4.572 1.00 9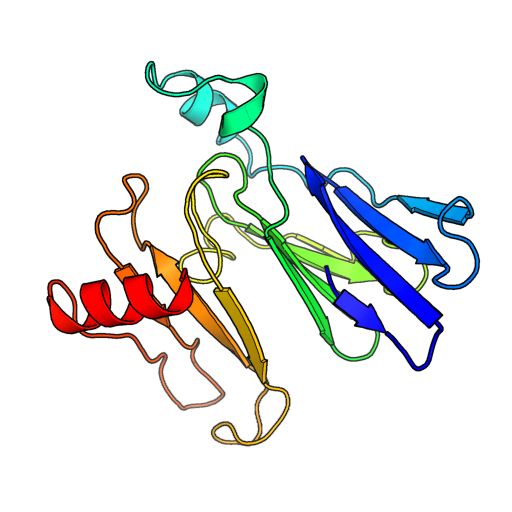4.00 88 LYS A N 1
ATOM 706 C CA . LYS A 1 88 ? -12.931 9.430 4.175 1.00 94.00 88 LYS A CA 1
ATOM 707 C C . LYS A 1 88 ? -14.033 10.151 3.378 1.00 94.00 88 LYS A C 1
ATOM 709 O O . LYS A 1 88 ? -14.625 9.554 2.475 1.00 94.00 88 LYS A O 1
ATOM 714 N N . THR A 1 89 ? -14.256 11.435 3.661 1.00 92.56 89 THR A N 1
ATOM 715 C CA . THR A 1 89 ? -15.347 12.256 3.114 1.00 92.56 89 THR A CA 1
ATOM 716 C C . THR A 1 89 ? -15.090 12.745 1.691 1.00 92.56 89 THR A C 1
ATOM 718 O O . THR A 1 89 ? -16.014 12.756 0.882 1.00 92.56 89 THR A O 1
ATOM 721 N N . ASP A 1 90 ? -13.863 13.142 1.351 1.00 94.50 90 ASP A N 1
ATOM 722 C CA . ASP A 1 90 ? -13.554 13.769 0.052 1.00 94.50 90 ASP A CA 1
ATOM 723 C C . ASP A 1 90 ? -12.340 13.162 -0.677 1.00 94.50 90 ASP A C 1
ATOM 725 O O . ASP A 1 90 ? -11.964 13.628 -1.752 1.00 94.50 90 ASP A O 1
ATOM 729 N N . LEU A 1 91 ? -11.731 12.107 -0.119 1.00 97.12 91 LEU A N 1
ATOM 730 C CA . LEU A 1 91 ? -10.510 11.462 -0.620 1.00 97.12 91 LEU A CA 1
ATOM 731 C C . LEU A 1 91 ? -9.290 12.393 -0.730 1.00 97.12 91 LEU A C 1
ATOM 733 O O . LEU A 1 91 ? -8.303 1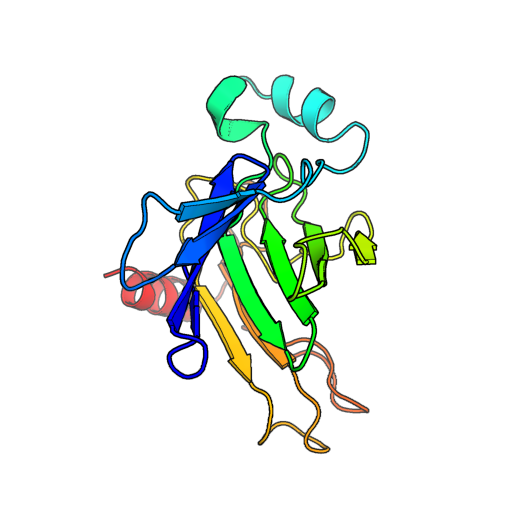2.039 -1.388 1.00 97.12 91 LEU A O 1
ATOM 737 N N . SER A 1 92 ? -9.319 13.568 -0.096 1.00 97.62 92 SER A N 1
ATOM 738 C CA . SER A 1 92 ? -8.173 14.472 -0.059 1.00 97.62 92 SER A CA 1
ATOM 739 C C . SER A 1 92 ? -7.000 13.832 0.685 1.00 97.62 92 SER A C 1
ATOM 741 O O . SER A 1 92 ? -7.168 13.062 1.632 1.00 97.62 92 SER A O 1
ATOM 743 N N . ILE A 1 93 ? -5.777 14.128 0.237 1.00 97.69 93 ILE A N 1
ATOM 744 C CA . ILE A 1 93 ? -4.563 13.598 0.862 1.00 97.69 93 ILE A CA 1
ATOM 745 C C . ILE A 1 93 ? -4.307 14.371 2.157 1.00 97.69 93 ILE A C 1
ATOM 747 O O . ILE A 1 93 ? -3.899 15.529 2.117 1.00 97.69 93 ILE A O 1
ATOM 751 N N . ILE A 1 94 ? -4.474 13.706 3.298 1.00 97.38 94 ILE A N 1
ATOM 752 C CA . ILE A 1 94 ? -4.125 14.244 4.620 1.00 97.38 94 ILE A CA 1
ATOM 753 C C . ILE A 1 94 ? -2.612 14.166 4.819 1.00 97.38 94 ILE A C 1
ATOM 755 O O . ILE A 1 94 ? -1.965 15.120 5.250 1.00 97.38 94 ILE A O 1
ATOM 759 N N . LYS A 1 95 ? -2.029 13.004 4.506 1.00 95.88 95 LYS A N 1
ATOM 760 C CA . LYS A 1 95 ? -0.608 12.739 4.731 1.00 95.88 95 LYS A CA 1
ATOM 761 C C . LYS A 1 95 ? -0.048 11.813 3.671 1.00 95.88 95 LYS A C 1
ATOM 763 O O . LYS A 1 95 ? -0.654 10.810 3.313 1.00 95.88 95 LYS A O 1
ATOM 768 N N . SER A 1 96 ? 1.166 12.116 3.225 1.00 95.12 96 SER A N 1
ATOM 769 C CA . SER A 1 96 ? 1.969 11.205 2.413 1.00 95.12 96 SER A CA 1
ATOM 770 C C . SER A 1 96 ? 3.154 10.704 3.229 1.00 95.12 96 SER A C 1
ATOM 772 O O . SER A 1 96 ? 3.940 11.497 3.749 1.00 95.12 96 SER A O 1
ATOM 774 N N . GLY A 1 97 ? 3.308 9.387 3.329 1.00 91.00 97 GLY A N 1
ATOM 775 C CA . GLY A 1 97 ? 4.416 8.766 4.039 1.00 91.00 97 GLY A CA 1
ATOM 776 C C . GLY A 1 97 ? 5.777 9.089 3.412 1.00 91.00 97 GLY A C 1
ATOM 777 O O . GLY A 1 97 ? 5.883 9.483 2.246 1.00 91.00 97 GLY A O 1
ATOM 778 N N . GLY A 1 98 ? 6.845 8.911 4.191 1.00 89.00 98 GLY A N 1
ATOM 779 C CA . GLY A 1 98 ? 8.222 9.036 3.706 1.00 89.00 98 GLY A CA 1
ATOM 780 C C . GLY A 1 98 ? 8.622 7.925 2.724 1.00 89.00 98 GLY A C 1
ATOM 781 O O . GLY A 1 98 ? 7.843 7.018 2.424 1.00 89.00 98 GLY A O 1
ATOM 782 N N . ARG A 1 99 ? 9.878 7.963 2.259 1.00 81.88 99 ARG A N 1
ATOM 783 C CA . ARG A 1 99 ? 10.430 7.050 1.232 1.00 81.88 99 ARG A CA 1
ATOM 784 C C . ARG A 1 99 ? 10.387 5.560 1.598 1.00 81.88 99 ARG A C 1
ATOM 786 O O . ARG A 1 99 ? 10.460 4.728 0.704 1.00 81.88 99 ARG A O 1
ATOM 793 N N . THR A 1 100 ? 10.316 5.238 2.886 1.00 87.12 100 THR A N 1
ATOM 794 C CA . THR A 1 100 ? 10.309 3.867 3.426 1.00 87.12 100 THR A CA 1
ATOM 795 C C . THR A 1 100 ? 8.995 3.521 4.123 1.00 87.12 100 THR A C 1
ATOM 797 O O . THR A 1 100 ? 8.889 2.477 4.753 1.00 87.12 100 THR A O 1
ATOM 800 N N . SER A 1 101 ? 7.982 4.387 4.028 1.00 91.38 101 SER A N 1
ATOM 801 C CA . SER A 1 101 ? 6.728 4.236 4.778 1.00 91.38 101 SER A CA 1
ATOM 802 C C . SER A 1 101 ? 5.970 2.943 4.468 1.00 91.38 101 SER A C 1
ATOM 804 O O . SER A 1 101 ? 5.340 2.392 5.371 1.00 91.38 101 SER A O 1
ATOM 806 N N . GLY A 1 102 ? 6.056 2.457 3.224 1.00 93.81 102 GLY A N 1
ATOM 807 C CA . GLY A 1 102 ? 5.454 1.199 2.786 1.00 93.81 102 GLY A CA 1
ATOM 808 C C . GLY A 1 102 ? 6.409 0.005 2.788 1.00 93.81 102 GLY A C 1
ATOM 809 O O . GLY A 1 102 ? 5.990 -1.077 2.381 1.00 93.81 102 GLY A O 1
ATOM 810 N N . TYR A 1 103 ? 7.673 0.173 3.206 1.00 95.94 103 TYR A N 1
ATOM 811 C CA . TYR A 1 103 ? 8.628 -0.938 3.289 1.00 95.94 103 TYR A CA 1
ATOM 812 C C . TYR A 1 103 ? 8.039 -2.054 4.149 1.00 95.94 103 TYR A C 1
ATOM 814 O O . TYR A 1 103 ? 7.494 -1.763 5.212 1.00 95.94 103 TYR A O 1
ATOM 822 N N . VAL A 1 104 ? 8.093 -3.292 3.647 1.00 95.19 104 VAL A N 1
ATOM 823 C CA . VAL A 1 104 ? 7.494 -4.514 4.224 1.00 95.19 104 VAL A CA 1
ATOM 824 C C . VAL A 1 104 ? 6.001 -4.454 4.558 1.00 95.19 104 VAL A C 1
ATOM 826 O O . VAL A 1 104 ? 5.457 -5.452 5.003 1.00 95.19 104 VAL A O 1
ATOM 829 N N . LYS A 1 105 ? 5.317 -3.337 4.289 1.00 95.44 105 LYS A N 1
ATOM 830 C CA . LYS A 1 105 ? 3.861 -3.191 4.412 1.00 95.44 105 LYS A CA 1
ATOM 831 C C . LYS A 1 105 ? 3.145 -3.349 3.086 1.00 95.44 105 LYS A C 1
ATOM 833 O O . LYS A 1 105 ? 1.964 -3.639 3.106 1.00 95.44 105 LYS A O 1
ATOM 838 N N . CYS A 1 106 ? 3.832 -3.119 1.967 1.00 95.50 106 CYS A N 1
ATOM 839 C CA . CYS A 1 106 ? 3.338 -3.274 0.601 1.00 95.50 106 CYS A CA 1
ATOM 840 C C . CYS A 1 106 ? 4.386 -3.929 -0.295 1.00 95.50 106 CYS A C 1
ATOM 842 O O . CYS A 1 106 ? 5.582 -3.820 -0.014 1.00 95.50 106 CYS A O 1
ATOM 844 N N . PRO A 1 107 ? 3.965 -4.572 -1.394 1.00 97.38 107 PRO A N 1
ATOM 845 C CA . PRO A 1 107 ? 4.890 -5.109 -2.376 1.00 97.38 107 PRO A CA 1
ATOM 846 C C . PRO A 1 107 ? 5.595 -3.997 -3.148 1.00 97.38 107 PRO A C 1
ATOM 848 O O . PRO A 1 107 ? 5.044 -2.917 -3.376 1.00 97.38 107 PRO A O 1
ATOM 851 N N . TYR A 1 108 ? 6.806 -4.305 -3.606 1.00 97.00 108 TYR A N 1
ATOM 852 C CA . TYR A 1 108 ? 7.575 -3.456 -4.510 1.00 97.00 108 TYR A CA 1
ATOM 853 C C . TYR A 1 108 ? 6.973 -3.399 -5.919 1.00 97.00 108 TYR A C 1
ATOM 855 O O . TYR A 1 108 ? 6.818 -2.305 -6.460 1.00 97.00 108 TYR A O 1
ATOM 863 N N . GLY A 1 109 ? 6.639 -4.555 -6.499 1.00 96.31 109 GLY A N 1
ATOM 864 C CA . GLY A 1 109 ? 6.127 -4.669 -7.863 1.00 96.31 109 GLY A CA 1
ATOM 865 C C . GLY A 1 109 ? 4.598 -4.778 -7.952 1.00 96.31 109 GLY A C 1
ATOM 866 O O . GLY A 1 109 ? 3.948 -5.240 -7.003 1.00 96.31 109 GLY A O 1
ATOM 867 N N . PRO A 1 110 ? 3.992 -4.352 -9.079 1.00 96.81 110 PRO A N 1
ATOM 868 C CA . PRO A 1 110 ? 2.568 -4.550 -9.381 1.00 96.81 110 PRO A CA 1
ATOM 869 C C . PRO A 1 110 ? 2.187 -6.006 -9.723 1.00 96.81 110 PRO A C 1
ATOM 871 O O . PRO A 1 110 ? 1.008 -6.358 -9.722 1.00 96.81 110 PRO A O 1
ATOM 874 N N . ASP A 1 111 ? 3.171 -6.862 -9.932 1.00 95.12 111 ASP A N 1
ATOM 875 C CA . ASP A 1 111 ? 3.084 -8.295 -10.214 1.00 95.12 111 ASP A CA 1
ATOM 876 C C . ASP A 1 111 ? 3.390 -9.174 -8.987 1.00 95.12 111 ASP A C 1
ATOM 878 O O . ASP A 1 111 ? 3.109 -10.367 -8.988 1.00 95.12 111 ASP A O 1
ATOM 882 N N . HIS A 1 112 ? 3.919 -8.590 -7.907 1.00 95.00 112 HIS A N 1
ATOM 883 C CA . HIS A 1 112 ? 4.193 -9.328 -6.676 1.00 95.00 112 HIS A CA 1
ATOM 884 C C . HIS A 1 112 ? 2.893 -9.572 -5.899 1.00 95.00 112 HIS A C 1
ATOM 886 O O . HIS A 1 112 ? 2.205 -8.615 -5.523 1.00 95.00 112 HIS A O 1
ATOM 892 N N . ASN A 1 113 ? 2.599 -10.838 -5.607 1.00 94.69 113 ASN A N 1
ATOM 893 C CA . ASN A 1 113 ? 1.476 -11.222 -4.757 1.00 94.69 113 ASN A CA 1
ATOM 894 C C . ASN A 1 113 ? 1.756 -10.875 -3.294 1.00 94.69 113 ASN A C 1
ATOM 896 O O . ASN A 1 113 ? 2.865 -11.066 -2.789 1.00 94.69 113 ASN A O 1
ATOM 900 N N . SER A 1 114 ? 0.751 -10.322 -2.625 1.00 95.38 114 SER A N 1
ATOM 901 C CA . SER A 1 114 ? 0.885 -9.805 -1.269 1.00 95.38 114 SER A CA 1
ATOM 902 C C . SER A 1 114 ? -0.493 -9.647 -0.612 1.00 95.38 114 SER A C 1
ATOM 904 O O . SER A 1 114 ? -1.482 -9.386 -1.296 1.00 95.38 114 SER A O 1
ATOM 906 N N . THR A 1 115 ? -0.557 -9.764 0.714 1.00 95.81 115 THR A N 1
ATOM 907 C CA . THR A 1 115 ? -1.777 -9.613 1.514 1.00 95.81 115 THR A CA 1
ATOM 908 C C . THR A 1 115 ? -1.460 -8.811 2.758 1.00 95.81 115 THR A C 1
ATOM 910 O O . THR A 1 115 ? -0.325 -8.802 3.244 1.00 95.81 115 THR A O 1
ATOM 913 N N . ALA A 1 116 ? -2.462 -8.120 3.274 1.00 96.06 116 ALA A N 1
ATOM 914 C CA . ALA A 1 116 ? -2.361 -7.411 4.527 1.00 96.06 116 ALA A CA 1
ATOM 915 C C . ALA A 1 116 ? -3.735 -7.300 5.180 1.00 96.06 116 ALA A C 1
ATOM 917 O O . ALA A 1 116 ? -4.761 -7.267 4.503 1.00 96.06 116 ALA A O 1
ATOM 918 N N . ILE A 1 117 ? -3.730 -7.203 6.503 1.00 95.38 117 ILE A N 1
ATOM 919 C CA . ILE A 1 117 ? -4.917 -6.988 7.318 1.00 95.38 117 ILE A CA 1
ATOM 920 C C . ILE A 1 117 ? -4.618 -5.925 8.367 1.00 95.38 117 ILE A C 1
ATOM 922 O O . ILE A 1 117 ? -3.544 -5.907 8.972 1.00 95.38 117 ILE A O 1
ATOM 926 N N . PHE A 1 118 ? -5.574 -5.028 8.573 1.00 94.00 118 PHE A N 1
ATOM 927 C CA . PHE A 1 118 ? -5.545 -4.078 9.670 1.00 94.00 118 PHE A CA 1
ATOM 928 C C . PHE A 1 118 ? -6.256 -4.680 10.878 1.00 94.00 118 PHE A C 1
ATOM 930 O O . PHE A 1 118 ? -7.383 -5.155 10.772 1.00 94.00 118 PHE A O 1
ATOM 937 N N . ILE A 1 119 ? -5.577 -4.673 12.019 1.00 94.56 119 ILE A N 1
ATOM 938 C CA . ILE A 1 119 ? -6.084 -5.179 13.290 1.00 94.56 119 ILE A CA 1
ATOM 939 C C . ILE A 1 119 ? -6.217 -3.991 14.230 1.00 94.56 119 ILE A C 1
ATOM 941 O O . ILE A 1 119 ? -5.210 -3.409 14.636 1.00 94.56 119 ILE A O 1
ATOM 945 N N . GLU A 1 120 ? -7.455 -3.633 14.557 1.00 92.81 120 GLU A N 1
ATOM 946 C CA . GLU A 1 120 ? -7.765 -2.492 15.418 1.00 92.81 120 GLU A CA 1
ATOM 947 C C . GLU A 1 120 ? -7.497 -2.796 16.897 1.00 92.81 120 GLU A C 1
ATOM 949 O O . GLU A 1 120 ? -6.893 -1.987 17.596 1.00 92.81 120 GLU A O 1
ATOM 954 N N . THR A 1 121 ? -7.891 -3.986 17.363 1.00 93.81 121 THR A N 1
ATOM 955 C CA . THR A 1 121 ? -7.820 -4.398 18.774 1.00 93.81 121 THR A CA 1
ATOM 956 C C . THR A 1 121 ? -7.192 -5.788 18.931 1.00 93.81 121 THR A C 1
ATOM 958 O O . THR A 1 121 ? -7.089 -6.549 17.971 1.00 93.81 121 THR A O 1
ATOM 961 N N . GLY A 1 122 ? -6.724 -6.127 20.140 1.00 94.19 122 GLY A N 1
ATOM 962 C CA . GLY A 1 122 ? -6.127 -7.440 20.448 1.00 94.19 122 GLY A CA 1
ATOM 963 C C . GLY A 1 122 ? -4.603 -7.524 20.296 1.00 94.19 122 GLY A C 1
ATOM 964 O O . GLY A 1 122 ? -3.987 -8.507 20.704 1.00 94.19 122 GLY A O 1
ATOM 965 N N . ASN A 1 123 ? -3.964 -6.481 19.768 1.00 95.94 123 ASN A N 1
ATOM 966 C CA . ASN A 1 123 ? -2.511 -6.322 19.838 1.00 95.94 123 ASN A CA 1
ATOM 967 C C . ASN A 1 123 ? -2.059 -5.916 21.256 1.00 95.94 123 ASN A C 1
ATOM 969 O O . ASN A 1 123 ? -2.873 -5.433 22.047 1.00 95.94 123 ASN A O 1
ATOM 973 N N . PRO A 1 124 ? -0.755 -6.028 21.581 1.00 95.50 124 PRO A N 1
ATOM 974 C CA . PRO A 1 124 ? -0.197 -5.441 22.797 1.00 95.50 124 PRO A CA 1
ATOM 975 C C . PRO A 1 124 ? -0.620 -3.978 22.982 1.00 95.50 124 PRO A C 1
ATOM 977 O O . PRO A 1 124 ? -0.617 -3.193 22.032 1.00 95.50 124 PRO A O 1
ATOM 980 N N . SER A 1 125 ? -1.017 -3.634 24.209 1.00 91.50 125 SER A N 1
ATOM 981 C CA . SER A 1 125 ? -1.569 -2.319 24.573 1.00 91.50 125 SER A CA 1
ATOM 982 C C . SER A 1 125 ? -2.824 -1.906 23.786 1.00 91.50 125 SER A C 1
ATOM 984 O O . SER A 1 125 ? -3.145 -0.722 23.746 1.00 91.50 125 SER A O 1
ATOM 986 N N . ASN A 1 126 ? -3.524 -2.857 23.150 1.00 91.94 126 ASN A N 1
ATOM 987 C CA . ASN A 1 126 ? -4.648 -2.617 22.235 1.00 91.94 126 ASN A CA 1
ATOM 988 C C . ASN A 1 126 ? -4.335 -1.601 21.122 1.00 91.94 126 ASN A C 1
ATOM 990 O O . ASN A 1 126 ? -5.232 -0.940 20.610 1.00 91.94 126 ASN A O 1
ATOM 994 N N . ALA A 1 127 ? -3.063 -1.469 20.741 1.00 93.12 127 ALA A N 1
ATOM 995 C CA . ALA A 1 127 ? -2.662 -0.567 19.674 1.00 93.12 127 ALA A CA 1
ATOM 996 C C . ALA A 1 127 ? -2.997 -1.169 18.304 1.00 93.12 127 ALA A C 1
ATOM 998 O O . ALA A 1 127 ? -2.725 -2.339 18.041 1.00 93.12 127 ALA A O 1
ATOM 999 N N . SER A 1 128 ? -3.539 -0.371 17.394 1.00 93.25 128 SER A N 1
ATOM 1000 C CA . SER A 1 128 ? -3.840 -0.844 16.048 1.00 93.25 128 SER A CA 1
ATOM 1001 C C . SER A 1 128 ? -2.570 -1.114 15.230 1.00 93.25 128 SER A C 1
ATOM 1003 O O . SER A 1 128 ? -1.535 -0.465 15.408 1.00 93.25 128 SER A O 1
ATOM 1005 N N . ALA A 1 129 ? -2.622 -2.099 14.330 1.00 94.19 129 ALA A N 1
ATOM 1006 C CA . ALA A 1 129 ? -1.485 -2.448 13.482 1.00 94.19 129 ALA A CA 1
ATOM 1007 C C . ALA A 1 129 ? -1.891 -3.110 12.171 1.00 94.19 129 ALA A C 1
ATOM 1009 O O . ALA A 1 129 ? -2.862 -3.857 12.102 1.00 94.19 129 ALA A O 1
ATOM 1010 N N . ILE A 1 130 ? -1.067 -2.897 11.145 1.00 94.31 130 ILE A N 1
ATOM 1011 C CA . ILE A 1 130 ? -1.156 -3.627 9.880 1.00 94.31 130 ILE A CA 1
ATOM 1012 C C . ILE A 1 130 ? -0.252 -4.852 9.969 1.00 94.31 130 ILE A C 1
ATOM 1014 O O . ILE A 1 130 ? 0.956 -4.715 10.147 1.00 94.31 130 ILE A O 1
ATOM 1018 N N . TYR A 1 131 ? -0.826 -6.034 9.797 1.00 96.69 131 TYR A N 1
ATOM 1019 C CA . TYR A 1 131 ? -0.087 -7.261 9.535 1.00 96.69 131 TYR A CA 1
ATOM 1020 C C . TYR A 1 131 ? -0.014 -7.460 8.028 1.00 96.69 131 TYR A C 1
ATOM 1022 O O . TYR A 1 131 ? -0.983 -7.202 7.320 1.00 96.69 131 TYR A O 1
ATOM 1030 N N . SER A 1 132 ? 1.126 -7.911 7.522 1.00 96.75 132 SER A N 1
ATOM 1031 C CA . SER A 1 132 ? 1.348 -8.029 6.078 1.00 96.75 132 SER A CA 1
ATOM 1032 C C . SER A 1 132 ? 2.183 -9.251 5.743 1.00 96.75 132 SER A C 1
ATOM 1034 O O . SER A 1 132 ? 3.076 -9.609 6.507 1.00 96.75 132 SER A O 1
ATOM 1036 N N . ALA A 1 133 ? 1.907 -9.861 4.594 1.00 96.31 133 ALA A N 1
ATOM 1037 C CA . ALA A 1 133 ? 2.774 -10.832 3.946 1.00 96.31 133 ALA A CA 1
ATOM 1038 C C . ALA A 1 133 ? 3.144 -10.302 2.554 1.00 96.31 133 ALA A C 1
ATOM 1040 O O . ALA A 1 133 ? 2.271 -10.032 1.725 1.00 96.31 133 ALA A O 1
ATOM 1041 N N . THR A 1 134 ? 4.436 -10.066 2.336 1.00 96.19 134 THR A N 1
ATOM 1042 C CA . THR A 1 134 ? 4.995 -9.436 1.129 1.00 96.19 134 THR A CA 1
ATOM 1043 C C . THR A 1 134 ? 6.476 -9.817 0.989 1.00 96.19 134 THR A C 1
ATOM 1045 O O . THR A 1 134 ? 6.925 -10.778 1.606 1.00 96.19 134 THR A O 1
ATOM 1048 N N . PHE A 1 135 ? 7.247 -9.066 0.205 1.00 95.06 135 PHE A N 1
ATOM 1049 C CA . PHE A 1 135 ? 8.683 -9.254 0.010 1.00 95.06 135 PHE A CA 1
ATOM 1050 C C . PHE A 1 135 ? 9.496 -8.067 0.549 1.00 95.06 135 PHE A C 1
ATOM 1052 O O . PHE A 1 135 ? 9.079 -6.911 0.427 1.00 95.06 135 PHE A O 1
ATOM 1059 N N . GLU A 1 136 ? 10.665 -8.342 1.135 1.00 94.19 136 GLU A N 1
ATOM 1060 C CA . GLU A 1 136 ? 11.614 -7.318 1.610 1.00 94.19 136 GLU A CA 1
ATOM 1061 C C . GLU A 1 136 ? 12.439 -6.698 0.474 1.00 94.19 136 GLU A C 1
ATOM 1063 O O . GLU A 1 136 ? 13.093 -5.672 0.674 1.00 94.19 136 GLU A O 1
ATOM 1068 N N . ASP A 1 137 ? 12.426 -7.305 -0.710 1.00 93.75 137 ASP A N 1
ATOM 1069 C CA . ASP A 1 137 ? 13.300 -6.958 -1.817 1.00 93.75 137 ASP A CA 1
ATOM 1070 C C . ASP A 1 137 ? 12.537 -6.747 -3.140 1.00 93.75 137 ASP A C 1
ATOM 1072 O O . ASP A 1 137 ? 11.359 -7.070 -3.302 1.00 93.75 137 ASP A O 1
ATOM 1076 N N . ILE A 1 138 ? 13.237 -6.153 -4.108 1.00 94.00 138 ILE A N 1
ATOM 1077 C CA . ILE A 1 138 ? 12.678 -5.800 -5.419 1.00 94.00 138 ILE A CA 1
ATOM 1078 C C . ILE A 1 138 ? 12.493 -7.026 -6.320 1.00 94.00 138 ILE A C 1
ATOM 1080 O O . ILE A 1 138 ? 11.653 -6.966 -7.210 1.00 94.00 138 ILE A O 1
ATOM 1084 N N . ALA A 1 139 ? 13.251 -8.106 -6.119 1.00 92.69 139 ALA A N 1
ATOM 1085 C CA . ALA A 1 139 ? 13.187 -9.301 -6.958 1.00 92.69 139 ALA A CA 1
ATOM 1086 C C . ALA A 1 139 ? 12.146 -10.325 -6.471 1.00 92.69 139 ALA A C 1
ATOM 1088 O O . ALA A 1 139 ? 12.019 -11.383 -7.081 1.00 92.69 139 ALA A O 1
ATOM 1089 N N . ALA A 1 140 ? 11.413 -10.016 -5.394 1.00 92.31 140 ALA A N 1
ATOM 1090 C CA . ALA A 1 140 ? 10.472 -10.928 -4.748 1.00 92.31 140 ALA A CA 1
ATOM 1091 C C . ALA A 1 140 ? 11.116 -12.261 -4.312 1.00 92.31 140 ALA A C 1
ATOM 1093 O O . ALA A 1 140 ? 10.489 -13.318 -4.388 1.00 92.31 140 ALA A O 1
ATOM 1094 N N . SER A 1 141 ? 12.368 -12.219 -3.847 1.00 91.44 141 SER A N 1
ATOM 1095 C CA . SER A 1 141 ? 13.092 -13.404 -3.370 1.00 91.44 141 SER A CA 1
ATOM 1096 C C . SER A 1 141 ? 13.076 -13.557 -1.849 1.00 91.44 141 SER A C 1
ATOM 1098 O O . SER A 1 141 ? 13.267 -14.662 -1.352 1.00 91.44 141 SER A O 1
ATOM 1100 N N . GLU A 1 142 ? 12.834 -12.475 -1.108 1.00 92.75 142 GLU A N 1
ATOM 1101 C CA . GLU A 1 142 ? 12.881 -12.436 0.356 1.00 92.75 142 GLU A CA 1
ATOM 1102 C C . GLU A 1 142 ? 11.467 -12.290 0.942 1.00 92.75 142 GLU A C 1
ATOM 1104 O O . GLU A 1 142 ? 11.037 -11.170 1.245 1.00 92.75 142 GLU A O 1
ATOM 1109 N N . PRO A 1 143 ? 10.705 -13.392 1.084 1.00 93.81 143 PRO A N 1
ATOM 1110 C CA . PRO A 1 143 ? 9.361 -13.357 1.646 1.00 93.81 143 PRO A CA 1
ATOM 1111 C C . PRO A 1 143 ? 9.382 -12.945 3.123 1.00 93.81 143 PRO A C 1
ATOM 1113 O O . PRO A 1 143 ? 10.247 -13.363 3.897 1.00 93.81 143 PRO A O 1
ATOM 1116 N N . VAL A 1 144 ? 8.388 -12.172 3.551 1.00 95.19 144 VAL A N 1
ATOM 1117 C CA . VAL A 1 144 ? 8.252 -11.746 4.943 1.00 95.19 144 VAL A CA 1
ATOM 1118 C C . VAL A 1 144 ? 6.796 -11.685 5.376 1.00 95.19 144 VAL A C 1
ATOM 1120 O O . VAL A 1 144 ? 5.960 -11.092 4.698 1.00 95.19 144 VAL A O 1
ATOM 1123 N N . ILE A 1 145 ? 6.515 -12.250 6.551 1.00 96.12 145 ILE A N 1
ATOM 1124 C CA . ILE A 1 145 ? 5.314 -11.948 7.336 1.00 96.12 145 ILE A CA 1
ATOM 1125 C C . ILE A 1 145 ? 5.733 -10.942 8.404 1.00 96.12 145 ILE A C 1
ATOM 1127 O O . ILE A 1 145 ? 6.648 -11.225 9.176 1.00 96.12 145 ILE A O 1
ATOM 1131 N N . TYR A 1 146 ? 5.105 -9.770 8.427 1.00 96.56 146 TYR A N 1
ATOM 1132 C CA . TYR A 1 146 ? 5.536 -8.613 9.207 1.00 96.56 146 TYR A CA 1
ATOM 1133 C C . TYR A 1 146 ? 4.395 -7.990 10.015 1.00 96.56 146 TYR A C 1
ATOM 1135 O O . TYR A 1 146 ? 3.281 -7.831 9.512 1.00 96.56 146 TYR A O 1
ATOM 1143 N N . ARG A 1 147 ? 4.720 -7.564 11.240 1.00 96.38 147 ARG A N 1
ATOM 1144 C CA . ARG A 1 147 ? 3.925 -6.665 12.085 1.00 96.38 147 ARG A CA 1
ATOM 1145 C C . ARG A 1 147 ? 4.818 -5.509 12.560 1.00 96.38 147 ARG A C 1
ATOM 1147 O O . ARG A 1 147 ? 5.858 -5.787 13.160 1.00 96.38 147 ARG A O 1
ATOM 1154 N N . PRO A 1 148 ? 4.432 -4.236 12.373 1.00 94.50 148 PRO A N 1
ATOM 1155 C CA . PRO A 1 148 ? 5.122 -3.090 12.960 1.00 94.50 148 PRO A CA 1
ATOM 1156 C C . PRO A 1 148 ? 5.222 -3.157 14.490 1.00 94.50 148 PRO A C 1
ATOM 1158 O O . PRO A 1 148 ? 4.509 -3.921 15.146 1.00 94.50 148 PRO A O 1
ATOM 1161 N N . SER A 1 149 ? 6.096 -2.327 15.062 1.00 94.69 149 SER A N 1
ATOM 1162 C CA . SER A 1 149 ? 6.103 -2.089 16.508 1.00 94.69 149 SER A CA 1
ATOM 1163 C C . SER A 1 149 ? 4.768 -1.488 16.952 1.00 94.69 149 SER A C 1
ATOM 1165 O O . SER A 1 149 ? 4.208 -0.640 16.254 1.00 94.69 149 SER A O 1
ATOM 1167 N N . VAL A 1 150 ? 4.282 -1.917 18.113 1.00 94.06 150 VAL A N 1
ATOM 1168 C CA . VAL A 1 1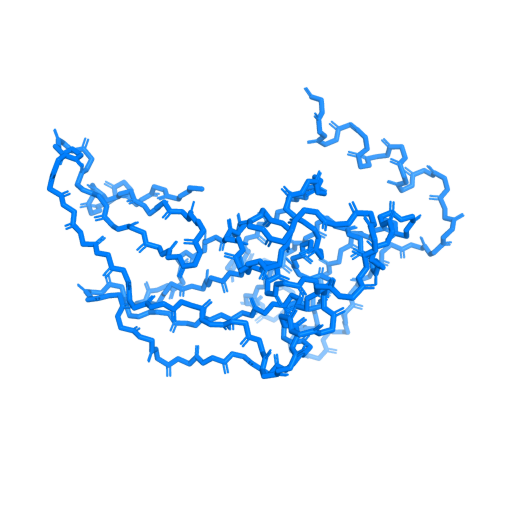50 ? 3.001 -1.501 18.699 1.00 94.06 150 VAL A CA 1
ATOM 1169 C C . VAL A 1 150 ? 3.216 -1.148 20.167 1.00 94.06 150 VAL A C 1
ATOM 1171 O O . VAL A 1 150 ? 3.535 -2.018 20.977 1.00 94.06 150 VAL A O 1
ATOM 1174 N N . GLY A 1 151 ? 3.103 0.140 20.506 1.00 89.38 151 GLY A N 1
ATOM 1175 C CA . GLY A 1 151 ? 3.547 0.644 21.810 1.00 89.38 151 GLY A CA 1
ATOM 1176 C C . GLY A 1 151 ? 5.014 0.278 22.068 1.00 89.38 151 GLY A C 1
ATOM 1177 O O . GLY A 1 151 ? 5.864 0.488 21.202 1.00 89.38 151 GLY A O 1
ATOM 1178 N N . ASP A 1 152 ? 5.284 -0.340 23.218 1.00 92.44 152 ASP A N 1
ATOM 1179 C CA . ASP A 1 152 ? 6.617 -0.836 23.593 1.00 92.44 152 ASP A CA 1
ATOM 1180 C C . ASP A 1 152 ? 6.947 -2.218 23.000 1.00 92.44 152 ASP A C 1
ATOM 1182 O O . ASP A 1 152 ? 8.074 -2.704 23.115 1.00 92.44 152 ASP A O 1
ATOM 1186 N N . SER A 1 153 ? 5.979 -2.884 22.358 1.00 95.38 153 SER A N 1
ATOM 1187 C CA . SER A 1 153 ? 6.224 -4.171 21.710 1.00 95.38 153 SER A CA 1
ATOM 1188 C C . SER A 1 153 ? 7.001 -3.952 20.408 1.00 95.38 153 SER A C 1
ATOM 1190 O O . SER A 1 153 ? 6.536 -3.202 19.540 1.00 95.38 153 SER A O 1
ATOM 1192 N N . PRO A 1 154 ? 8.157 -4.614 20.218 1.00 96.38 154 PRO A N 1
ATOM 1193 C CA . PRO A 1 154 ? 8.927 -4.475 18.993 1.00 96.38 154 PRO A CA 1
ATOM 1194 C C . PRO A 1 154 ? 8.163 -5.039 17.789 1.00 96.38 154 PRO A C 1
ATOM 1196 O O . PRO A 1 154 ? 7.188 -5.796 17.910 1.00 96.38 154 PRO A O 1
ATOM 1199 N N . TYR A 1 155 ? 8.633 -4.673 16.599 1.00 95.88 155 TYR A N 1
ATOM 1200 C CA . TYR A 1 155 ? 8.153 -5.272 15.364 1.00 95.88 155 TYR A CA 1
ATOM 1201 C C . TYR A 1 155 ? 8.390 -6.788 15.380 1.00 95.88 155 TYR A C 1
ATOM 1203 O O . TYR A 1 155 ? 9.371 -7.278 15.942 1.00 95.88 155 TYR A O 1
ATOM 1211 N N . LEU A 1 156 ? 7.499 -7.528 14.727 1.00 96.94 156 LEU A N 1
ATOM 1212 C CA . LEU A 1 156 ? 7.659 -8.958 14.492 1.00 96.94 156 LEU A CA 1
ATOM 1213 C C . LEU A 1 156 ? 7.888 -9.193 13.008 1.00 96.94 156 LEU A C 1
ATOM 1215 O O . LEU A 1 156 ? 7.284 -8.534 12.160 1.00 96.94 156 LEU A O 1
ATOM 1219 N N . ARG A 1 157 ? 8.757 -10.151 12.699 1.00 95.62 157 ARG A N 1
ATOM 1220 C CA . ARG A 1 157 ? 8.963 -10.635 11.338 1.00 95.62 157 ARG A CA 1
ATOM 1221 C C . ARG A 1 157 ? 9.272 -12.123 11.332 1.00 95.62 157 ARG A C 1
ATOM 1223 O O . ARG A 1 157 ? 9.854 -12.633 12.289 1.00 95.62 157 ARG A O 1
ATOM 1230 N N . SER A 1 158 ? 8.924 -12.795 10.245 1.00 94.88 158 SER A N 1
ATOM 1231 C CA . SER A 1 158 ? 9.348 -14.170 9.990 1.00 94.88 158 SER A CA 1
ATOM 1232 C C . SER A 1 158 ? 10.876 -14.291 9.873 1.00 94.88 158 SER A C 1
ATOM 1234 O O . SER A 1 158 ? 11.588 -13.327 9.571 1.00 94.88 158 SER A O 1
ATOM 1236 N N . VAL A 1 159 ? 11.409 -15.488 10.122 1.00 93.50 159 VAL A N 1
ATOM 1237 C CA . VAL A 1 159 ? 12.849 -15.771 9.999 1.00 93.50 159 VAL A CA 1
ATOM 1238 C C . VAL A 1 159 ? 13.289 -15.594 8.537 1.00 93.50 159 VAL A C 1
ATOM 1240 O O . VAL A 1 159 ? 12.561 -15.970 7.621 1.00 93.50 159 VAL A O 1
ATOM 1243 N N . LYS A 1 160 ? 14.456 -14.971 8.306 1.00 89.88 160 LYS A N 1
ATOM 1244 C CA . LYS A 1 160 ? 15.025 -14.830 6.948 1.00 89.88 160 LYS A CA 1
ATOM 1245 C C . LYS A 1 160 ? 15.470 -16.185 6.422 1.00 89.88 160 LYS A C 1
ATOM 1247 O O . LYS A 1 160 ? 15.974 -16.989 7.200 1.00 89.88 160 LYS A O 1
ATOM 1252 N N . ASN A 1 161 ? 15.360 -16.388 5.112 1.00 84.50 161 ASN A N 1
ATOM 1253 C CA . ASN A 1 161 ? 15.835 -17.597 4.432 1.00 84.50 161 ASN A CA 1
ATOM 1254 C C . ASN A 1 161 ? 15.225 -18.908 4.961 1.00 84.50 161 ASN A C 1
ATOM 1256 O O . ASN A 1 161 ? 15.808 -19.978 4.790 1.00 84.50 161 ASN A O 1
ATOM 1260 N N . ASP A 1 162 ? 14.052 -18.843 5.597 1.00 87.62 162 ASP A N 1
ATOM 1261 C CA . ASP A 1 162 ? 13.322 -20.030 6.028 1.00 87.62 162 ASP A CA 1
ATOM 1262 C C . ASP A 1 162 ? 12.364 -20.490 4.921 1.00 87.62 162 ASP A C 1
ATOM 1264 O O . ASP A 1 162 ? 11.397 -19.808 4.568 1.00 87.62 162 ASP A O 1
ATOM 1268 N N . ARG A 1 163 ? 12.620 -21.688 4.386 1.00 83.06 163 ARG A N 1
ATOM 1269 C CA . ARG A 1 163 ? 11.813 -22.297 3.321 1.00 83.06 163 ARG A CA 1
ATOM 1270 C C . ARG A 1 163 ? 10.340 -22.459 3.700 1.00 83.06 163 ARG A C 1
ATOM 1272 O O . ARG A 1 163 ? 9.489 -22.427 2.816 1.00 83.06 163 ARG A O 1
ATOM 1279 N N . TYR A 1 164 ? 10.021 -22.648 4.981 1.00 84.50 164 TYR A N 1
ATOM 1280 C CA . TYR A 1 164 ? 8.636 -22.830 5.411 1.00 84.50 164 TYR A CA 1
ATOM 1281 C C . TYR A 1 164 ? 7.847 -21.532 5.296 1.00 84.50 164 TYR A C 1
ATOM 1283 O O . TYR A 1 164 ? 6.676 -21.573 4.947 1.00 84.50 164 TYR A O 1
ATOM 1291 N N . VAL A 1 165 ? 8.488 -20.378 5.491 1.00 80.00 165 VAL A N 1
ATOM 1292 C CA . VAL A 1 165 ? 7.853 -19.072 5.270 1.00 80.00 165 VAL A CA 1
ATOM 1293 C C . VAL A 1 165 ? 7.491 -18.908 3.795 1.00 80.00 165 VAL A C 1
ATOM 1295 O O . VAL A 1 165 ? 6.373 -18.508 3.481 1.00 80.00 165 VAL A O 1
ATOM 1298 N N . PHE A 1 166 ? 8.404 -19.276 2.891 1.00 77.62 166 PHE A N 1
ATOM 1299 C CA . PHE A 1 166 ? 8.145 -19.246 1.451 1.00 77.62 166 PHE A CA 1
ATOM 1300 C C . PHE A 1 166 ? 6.969 -20.161 1.068 1.00 77.62 166 PHE A C 1
ATOM 1302 O O . PHE A 1 166 ? 6.057 -19.732 0.364 1.00 77.62 166 PHE A O 1
ATOM 1309 N N . LEU A 1 167 ? 6.944 -21.394 1.592 1.00 78.38 167 LEU A N 1
ATOM 1310 C CA . LEU A 1 167 ? 5.846 -22.344 1.371 1.00 78.38 167 LEU A CA 1
ATOM 1311 C C . LEU A 1 167 ? 4.508 -21.846 1.937 1.00 78.38 167 LEU A C 1
ATOM 1313 O O . LEU A 1 167 ? 3.490 -21.950 1.258 1.00 78.38 167 LEU A O 1
ATOM 1317 N N . SER A 1 168 ? 4.501 -21.270 3.140 1.00 76.31 168 SER A N 1
ATOM 1318 C CA . SER A 1 168 ? 3.295 -20.693 3.742 1.00 76.31 168 SER A CA 1
ATOM 1319 C C . SER A 1 168 ? 2.756 -19.523 2.927 1.00 76.31 168 SER A C 1
ATOM 1321 O O . SER A 1 168 ? 1.547 -19.400 2.772 1.00 76.31 168 SER A O 1
ATOM 1323 N N . MET A 1 169 ? 3.623 -18.676 2.359 1.00 77.38 169 MET A N 1
ATOM 1324 C CA . MET A 1 169 ? 3.145 -17.613 1.477 1.00 77.38 169 MET A CA 1
ATOM 1325 C C . MET A 1 169 ? 2.538 -18.168 0.191 1.00 77.38 169 MET A C 1
ATOM 1327 O O . MET A 1 169 ? 1.500 -17.670 -0.217 1.00 77.38 169 MET A O 1
ATOM 1331 N N . LEU A 1 170 ? 3.109 -19.214 -0.417 1.00 72.44 170 LEU A N 1
ATOM 1332 C CA . LEU A 1 170 ? 2.500 -19.852 -1.593 1.00 72.44 170 LEU A CA 1
ATOM 1333 C C . LEU A 1 170 ? 1.066 -20.335 -1.323 1.00 72.44 170 LEU A C 1
ATOM 1335 O O . LEU A 1 170 ? 0.225 -20.218 -2.205 1.00 72.44 170 LEU A O 1
ATOM 1339 N N . GLN A 1 171 ? 0.773 -20.813 -0.110 1.00 70.31 171 GLN A N 1
ATOM 1340 C CA . GLN A 1 171 ? -0.584 -21.206 0.292 1.00 70.31 171 GLN A CA 1
ATOM 1341 C C . GLN A 1 171 ? -1.543 -20.022 0.476 1.00 70.31 171 GLN A C 1
ATOM 1343 O O . GLN A 1 171 ? -2.743 -20.211 0.353 1.00 70.31 171 GLN A O 1
ATOM 1348 N N . LEU A 1 172 ? -1.047 -18.814 0.766 1.00 68.94 172 LEU A N 1
ATOM 1349 C CA . LEU A 1 172 ? -1.886 -17.611 0.861 1.00 68.94 172 LEU A CA 1
ATOM 1350 C C . LEU A 1 172 ? -2.329 -17.083 -0.515 1.00 68.94 172 LEU A C 1
ATOM 1352 O O . LEU A 1 172 ? -3.225 -16.244 -0.576 1.00 68.94 172 LEU A O 1
ATOM 1356 N N . TRP A 1 173 ? -1.681 -17.525 -1.598 1.00 62.94 173 TRP A N 1
ATOM 1357 C CA . TRP A 1 173 ? -1.937 -17.068 -2.971 1.00 62.94 173 TRP A CA 1
ATOM 1358 C C . TRP A 1 173 ? -2.700 -18.080 -3.837 1.00 62.94 173 TRP A C 1
ATOM 1360 O O . TRP A 1 173 ? -2.925 -17.796 -5.014 1.00 62.94 173 TRP A O 1
ATOM 1370 N N . LEU A 1 174 ? -3.040 -19.246 -3.282 1.00 44.66 174 LEU A N 1
ATOM 1371 C CA . LEU A 1 174 ? -3.826 -20.309 -3.917 1.00 44.66 174 LEU A CA 1
ATOM 1372 C C . LEU A 1 174 ? -5.243 -20.319 -3.340 1.00 44.66 174 LEU A C 1
ATOM 1374 O O . LEU A 1 174 ? -6.176 -20.557 -4.135 1.00 44.66 174 LEU A O 1
#

Secondary structure (DSSP, 8-state):
-EEETTTTEEEEE-BS-EEEEESS-TTSEEEPPP-PPPTTHHHHHHT-TT--HHHHTS-BEEEEEEETTEEEEEE-TTTS-EEEEEETTT--EEEE--TTTTTTTS-SSSSS--EEEEE-SSSGGG--EEEEEEESSTTS-SEEEEE--BTTBPPEEPPTT-HHHHHHHHHHT-

pLDDT: mean 93.09, std 6.72, range [44.66, 98.38]

Radius of gyration: 16.4 Å; chains: 1; bounding box: 42×37×43 Å

Sequence (174 aa):
MTLDETSSVIYVGARKHVYRLHADNITQFEKSPELESAPGSVAICKNRKEFVEEFHCRNHIRYIFEVSDVIEVCGTGAYKPRTFQLNKTDLSIIKSGGRTSGYVKCPYGPDHNSTAIFIETGNPSNASAIYSATFEDIAASEPVIYRPSVGDSPYLRSVKNDRYVFLSMLQLWL

Organism: Ridgeia piscesae (NCBI:txid27915)